Protein AF-M4RQ20-F1 (afdb_monomer_lite)

Structure (mmCIF, N/CA/C/O backbone):
data_AF-M4RQ20-F1
#
_entry.id   AF-M4RQ20-F1
#
loop_
_atom_site.group_PDB
_atom_site.id
_atom_site.type_symbol
_atom_site.label_atom_id
_atom_site.label_alt_id
_atom_site.label_comp_id
_atom_site.label_asym_id
_atom_site.label_entity_id
_atom_site.label_seq_id
_atom_site.pdbx_PDB_ins_code
_atom_site.Cartn_x
_atom_site.Cartn_y
_atom_site.Cartn_z
_atom_site.occupancy
_atom_site.B_iso_or_equiv
_atom_site.auth_seq_id
_atom_site.auth_comp_id
_atom_site.auth_asym_id
_atom_site.auth_atom_id
_atom_site.pdbx_PDB_model_num
ATOM 1 N N . MET A 1 1 ? -17.631 13.935 -8.677 1.00 50.69 1 MET A N 1
ATOM 2 C CA . MET A 1 1 ? -17.277 13.080 -7.525 1.00 50.69 1 MET A CA 1
ATOM 3 C C . MET A 1 1 ? -15.860 13.457 -7.108 1.00 50.69 1 MET A C 1
ATOM 5 O O . MET A 1 1 ? -15.065 13.763 -7.989 1.00 50.69 1 MET A O 1
ATOM 9 N N . SER A 1 2 ? -15.537 13.584 -5.818 1.00 75.19 2 SER A N 1
ATOM 10 C CA . SER A 1 2 ? -14.148 13.878 -5.432 1.00 75.19 2 SER A CA 1
ATOM 11 C C . SER A 1 2 ? -13.287 12.637 -5.705 1.00 75.19 2 SER A C 1
ATOM 13 O O . SER A 1 2 ? -13.708 11.527 -5.392 1.00 75.19 2 SER A O 1
ATOM 15 N N . LYS A 1 3 ? -12.080 12.808 -6.266 1.00 83.06 3 LYS A N 1
ATOM 16 C CA . LYS A 1 3 ? -11.143 11.700 -6.582 1.00 83.06 3 LYS A CA 1
ATOM 17 C C . LYS A 1 3 ? -10.901 10.745 -5.402 1.00 83.06 3 LYS A C 1
ATOM 19 O O . LYS A 1 3 ? -10.583 9.579 -5.590 1.00 83.06 3 LYS A O 1
ATOM 24 N N . LEU A 1 4 ? -11.050 11.256 -4.181 1.00 85.38 4 LEU A N 1
ATOM 25 C CA . LEU A 1 4 ? -10.933 10.498 -2.941 1.00 85.38 4 LEU A CA 1
ATOM 26 C C . LEU A 1 4 ? -12.053 9.466 -2.764 1.00 85.38 4 LEU A C 1
ATOM 28 O O . LEU A 1 4 ? -11.787 8.354 -2.328 1.00 85.38 4 LEU A O 1
ATOM 32 N N . VAL A 1 5 ? -13.291 9.836 -3.101 1.00 88.56 5 VAL A N 1
ATOM 33 C CA . VAL A 1 5 ? -14.459 8.952 -2.984 1.00 88.56 5 VAL A CA 1
ATOM 34 C C . VAL A 1 5 ? -14.380 7.839 -4.022 1.00 88.56 5 VAL A C 1
ATOM 36 O O . VAL A 1 5 ? -14.637 6.691 -3.691 1.00 88.56 5 VAL A O 1
ATOM 39 N N . GLU A 1 6 ? -13.958 8.155 -5.248 1.00 91.44 6 GLU A N 1
ATOM 40 C CA . GLU A 1 6 ? -13.728 7.142 -6.288 1.00 91.44 6 GLU A CA 1
ATOM 41 C C . GLU A 1 6 ? -12.666 6.127 -5.847 1.00 91.44 6 GLU A C 1
ATOM 43 O O . GLU A 1 6 ? -12.913 4.926 -5.896 1.00 91.44 6 GLU A O 1
ATOM 48 N N . LEU A 1 7 ? -11.527 6.606 -5.331 1.00 92.00 7 LEU A N 1
ATOM 49 C CA . LEU A 1 7 ? -10.482 5.739 -4.785 1.00 92.00 7 LEU A CA 1
ATOM 50 C C . LEU A 1 7 ? -10.994 4.889 -3.616 1.00 92.00 7 LEU A C 1
ATOM 52 O O . LEU A 1 7 ? -10.646 3.718 -3.506 1.00 92.00 7 LEU A O 1
ATOM 56 N N . PHE A 1 8 ? -11.786 5.476 -2.721 1.00 91.62 8 PHE A N 1
ATOM 57 C CA . PHE A 1 8 ? -12.343 4.762 -1.579 1.00 91.62 8 PHE A CA 1
ATOM 58 C C . PHE A 1 8 ? -13.253 3.614 -2.023 1.00 91.62 8 PHE A C 1
ATOM 60 O O . PHE A 1 8 ? -13.077 2.495 -1.551 1.00 91.62 8 PHE A O 1
ATOM 67 N N . CYS A 1 9 ? -14.174 3.872 -2.956 1.00 93.38 9 CYS A N 1
ATOM 68 C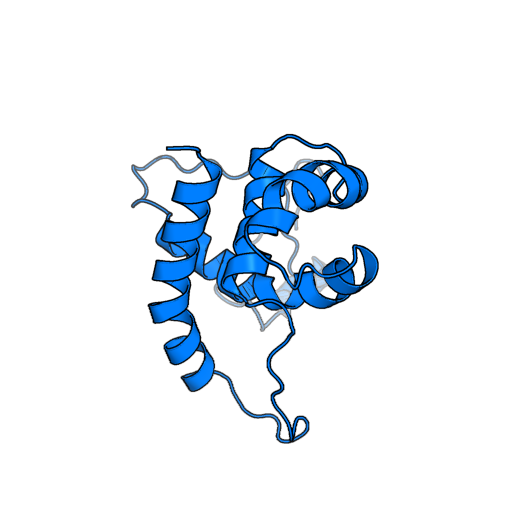 CA . CYS A 1 9 ? -15.065 2.849 -3.500 1.00 93.38 9 CYS A CA 1
ATOM 69 C C . CYS A 1 9 ? -14.289 1.733 -4.214 1.00 93.38 9 CYS A C 1
ATOM 71 O O . CYS A 1 9 ? -14.547 0.562 -3.957 1.00 93.38 9 CYS A O 1
ATOM 73 N N . ASP A 1 10 ? -13.309 2.085 -5.051 1.00 95.00 10 ASP A N 1
ATOM 74 C CA . ASP A 1 10 ? -12.514 1.108 -5.811 1.00 95.00 10 ASP A CA 1
ATOM 75 C C . ASP A 1 10 ? -11.700 0.186 -4.882 1.00 95.00 10 ASP A C 1
ATOM 77 O O . ASP A 1 10 ? -11.688 -1.039 -5.025 1.00 95.00 10 ASP A O 1
ATOM 81 N N . VAL A 1 11 ? -11.072 0.763 -3.850 1.00 94.88 11 VAL A N 1
ATOM 82 C CA . VAL A 1 11 ? -10.312 -0.001 -2.850 1.00 94.88 11 VAL A CA 1
ATOM 83 C C . VAL A 1 11 ? -11.230 -0.869 -1.981 1.00 94.88 11 VAL A C 1
ATOM 85 O O . VAL A 1 11 ? -10.873 -2.011 -1.683 1.00 94.88 11 VAL A O 1
ATOM 88 N N . ASP A 1 12 ? -12.400 -0.368 -1.578 1.00 95.19 12 ASP A N 1
ATOM 89 C CA . ASP A 1 12 ? -13.386 -1.138 -0.808 1.00 95.19 12 ASP A CA 1
ATOM 90 C C . ASP A 1 12 ? -13.890 -2.355 -1.601 1.00 95.19 12 ASP A C 1
ATOM 92 O O . ASP A 1 12 ? -13.836 -3.489 -1.112 1.00 95.19 12 ASP A O 1
ATOM 96 N N . ASP A 1 13 ? -14.284 -2.156 -2.859 1.00 96.25 13 ASP A N 1
ATOM 97 C CA . ASP A 1 13 ? -14.755 -3.236 -3.730 1.00 96.25 13 ASP A CA 1
ATOM 98 C C . ASP A 1 13 ? -13.665 -4.281 -3.998 1.00 96.25 13 ASP A C 1
ATOM 100 O O . ASP A 1 13 ? -13.929 -5.488 -3.934 1.00 96.25 13 ASP A O 1
ATOM 104 N N . PHE A 1 14 ? -12.414 -3.849 -4.180 1.00 95.94 14 PHE A N 1
ATOM 105 C CA . PHE A 1 14 ? -11.276 -4.764 -4.234 1.00 95.94 14 PHE A CA 1
ATOM 106 C C . PHE A 1 14 ? -11.125 -5.570 -2.934 1.00 95.94 14 PHE A C 1
ATOM 108 O O . PHE A 1 14 ? -10.988 -6.798 -2.966 1.00 95.94 14 PHE A O 1
ATOM 115 N N . CYS A 1 15 ? -11.156 -4.909 -1.774 1.00 94.94 15 CYS A N 1
ATOM 116 C CA . CYS A 1 15 ? -10.952 -5.558 -0.481 1.00 94.94 15 CYS A CA 1
ATOM 117 C C . CYS A 1 15 ? -12.046 -6.578 -0.144 1.00 94.94 15 CYS A C 1
ATOM 119 O O . CYS A 1 15 ? -11.716 -7.628 0.422 1.00 94.94 15 CYS A O 1
ATOM 121 N N . LYS A 1 16 ? -13.306 -6.324 -0.527 1.00 95.38 16 LYS A N 1
ATOM 122 C CA . LYS A 1 16 ? -14.424 -7.275 -0.370 1.00 95.38 16 LYS A CA 1
ATOM 123 C C . LYS A 1 16 ? -14.140 -8.622 -1.034 1.00 95.38 16 LYS A C 1
ATOM 125 O O . LYS A 1 16 ? -14.512 -9.659 -0.489 1.00 95.38 16 LYS A O 1
ATOM 130 N N . VAL A 1 17 ? -13.459 -8.621 -2.180 1.00 95.31 17 VAL A N 1
ATOM 131 C CA . VAL A 1 17 ? -13.110 -9.846 -2.917 1.00 95.31 17 VAL A CA 1
ATOM 132 C C . VAL A 1 17 ? -11.781 -10.428 -2.434 1.00 95.31 17 VAL A C 1
ATOM 134 O O . VAL A 1 17 ? -11.682 -11.627 -2.163 1.00 95.31 17 VAL A O 1
ATOM 137 N N . PHE A 1 18 ? -10.758 -9.585 -2.298 1.00 94.88 18 PHE A N 1
ATOM 138 C CA . PHE A 1 18 ? -9.388 -10.021 -2.042 1.00 94.88 18 PHE A CA 1
ATOM 139 C C . PHE A 1 18 ? -9.177 -10.541 -0.616 1.00 94.88 18 PHE A C 1
ATOM 141 O O . PHE A 1 18 ? -8.590 -11.608 -0.433 1.00 94.88 18 PHE A O 1
ATOM 148 N N . ILE A 1 19 ? -9.650 -9.825 0.413 1.00 93.44 19 ILE A N 1
ATOM 149 C CA . ILE A 1 19 ? -9.337 -10.157 1.815 1.00 93.44 19 ILE A CA 1
ATOM 150 C C . ILE A 1 19 ? -9.841 -11.554 2.212 1.00 93.44 19 ILE A C 1
ATOM 152 O O . ILE A 1 19 ? -9.063 -12.296 2.821 1.00 93.44 19 ILE A O 1
ATOM 156 N N . PRO A 1 20 ? -11.082 -11.968 1.881 1.00 93.56 20 PRO A N 1
ATOM 157 C CA . PRO A 1 20 ? -11.555 -13.310 2.213 1.00 93.56 20 PRO A CA 1
ATOM 158 C C . PRO A 1 20 ? -10.737 -14.417 1.544 1.00 93.56 20 PRO A C 1
ATOM 160 O O . PRO A 1 20 ? -10.469 -15.442 2.169 1.00 93.56 20 PRO A O 1
ATOM 163 N N . GLN A 1 21 ? -10.327 -14.224 0.287 1.00 94.00 21 GLN A N 1
ATOM 164 C CA . GLN A 1 21 ? -9.505 -15.193 -0.442 1.00 94.00 21 GLN A CA 1
ATOM 165 C C . GLN A 1 21 ? -8.088 -15.255 0.126 1.00 94.00 21 GLN A C 1
ATOM 167 O O . GLN A 1 21 ? -7.570 -16.341 0.379 1.00 94.00 21 GLN A O 1
ATOM 172 N N . TRP A 1 22 ? -7.495 -14.094 0.398 1.00 92.06 22 TRP A N 1
ATOM 173 C CA . TRP A 1 22 ? -6.161 -13.993 0.968 1.00 92.06 22 TRP A CA 1
ATOM 174 C C . TRP A 1 22 ? -6.084 -14.670 2.337 1.00 92.06 22 TRP A C 1
ATOM 176 O O . TRP A 1 22 ? -5.197 -15.489 2.561 1.00 92.06 22 TRP A O 1
ATOM 186 N N . ARG A 1 23 ? -7.062 -14.430 3.222 1.00 89.31 23 ARG A N 1
ATOM 187 C CA . ARG A 1 23 ? -7.124 -15.078 4.544 1.00 89.31 23 ARG A CA 1
ATOM 188 C C . ARG A 1 23 ? -7.160 -16.607 4.463 1.00 89.31 23 ARG A C 1
ATOM 190 O O . ARG A 1 23 ? -6.568 -17.247 5.320 1.00 89.31 23 ARG A O 1
ATOM 197 N N . LYS A 1 24 ? -7.796 -17.188 3.438 1.00 91.06 24 LY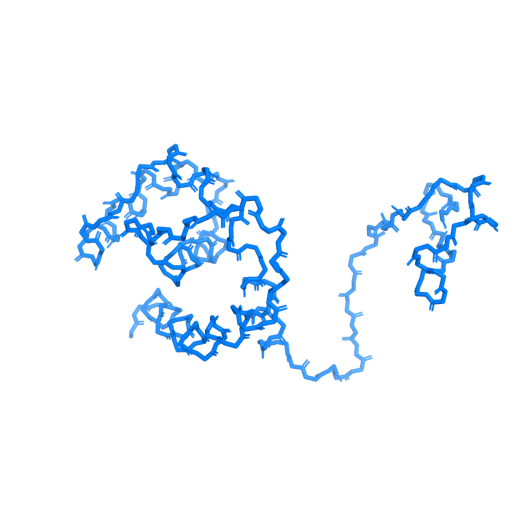S A N 1
ATOM 198 C CA . LYS A 1 24 ? -7.832 -18.649 3.221 1.00 91.06 24 LYS A CA 1
ATOM 199 C C . LYS A 1 24 ? -6.491 -19.232 2.766 1.00 91.06 24 LYS A C 1
ATOM 201 O O . LYS A 1 24 ? -6.267 -20.421 2.944 1.00 91.06 24 LYS A O 1
ATOM 206 N N . GLN A 1 25 ? -5.635 -18.423 2.145 1.00 89.75 25 GLN A N 1
ATOM 207 C CA . GLN A 1 25 ? -4.324 -18.844 1.638 1.00 89.75 25 GLN A CA 1
ATOM 208 C C . GLN A 1 25 ? -3.194 -18.633 2.652 1.00 89.75 25 GLN A C 1
ATOM 210 O O . GLN A 1 25 ? -2.083 -19.116 2.439 1.00 89.75 25 GLN A O 1
ATOM 215 N N . LEU A 1 26 ? -3.445 -17.885 3.731 1.00 87.44 26 LEU A N 1
ATOM 216 C CA . LEU A 1 26 ? -2.450 -17.646 4.769 1.00 87.44 26 LEU A CA 1
ATOM 217 C C . LEU A 1 26 ? -2.152 -18.941 5.528 1.00 87.44 26 LEU A C 1
ATOM 219 O O . LEU A 1 26 ? -3.057 -19.632 5.985 1.00 87.44 26 LEU A O 1
ATOM 223 N N . LEU A 1 27 ? -0.863 -19.232 5.690 1.00 85.75 27 LEU A N 1
ATOM 224 C CA . LEU A 1 27 ? -0.399 -20.330 6.526 1.00 85.75 27 LEU A CA 1
ATOM 225 C C . LEU A 1 27 ? -0.504 -19.939 8.002 1.00 85.75 27 LEU A C 1
ATOM 227 O O . LEU A 1 27 ? -0.163 -18.817 8.389 1.00 85.75 27 LEU A O 1
ATOM 231 N N . GLU A 1 28 ? -0.951 -20.879 8.828 1.00 81.81 28 GLU A N 1
ATOM 232 C CA . GLU A 1 28 ? -1.020 -20.702 10.273 1.00 81.81 28 GLU A CA 1
ATOM 233 C C . GLU A 1 28 ? 0.260 -21.224 10.931 1.00 81.81 28 GLU A C 1
ATOM 235 O O . GLU A 1 28 ? 0.601 -22.396 10.825 1.00 81.81 28 GLU A O 1
ATOM 240 N N . ASP A 1 29 ? 0.958 -20.343 11.645 1.00 80.12 29 ASP A N 1
ATOM 241 C CA . ASP A 1 29 ? 2.155 -20.677 12.432 1.00 80.12 29 ASP A CA 1
ATOM 242 C C . ASP A 1 29 ? 1.802 -21.125 13.872 1.00 80.12 29 ASP A C 1
ATOM 244 O O . ASP A 1 29 ? 2.663 -21.424 14.691 1.00 80.12 29 ASP A O 1
ATOM 248 N N . GLY A 1 30 ? 0.514 -21.124 14.244 1.00 77.69 30 GLY A N 1
ATOM 249 C CA . GLY A 1 30 ? 0.024 -21.524 15.577 1.00 77.69 30 GLY A CA 1
ATOM 250 C C . GLY A 1 30 ? 0.396 -20.581 16.737 1.00 77.69 30 GLY A C 1
ATOM 251 O O . GLY A 1 30 ? -0.232 -20.613 17.799 1.00 77.69 30 GLY A O 1
ATOM 252 N N . THR A 1 31 ? 1.361 -19.682 16.537 1.00 82.75 31 THR A N 1
ATOM 253 C CA . THR A 1 31 ? 1.798 -18.659 17.500 1.00 82.75 31 THR A CA 1
ATOM 254 C C . THR A 1 31 ? 0.707 -17.624 17.783 1.00 82.75 31 THR A C 1
ATOM 256 O O . THR A 1 31 ? 0.510 -17.189 18.923 1.00 82.75 31 THR A O 1
ATOM 259 N N . ARG A 1 32 ? -0.061 -17.244 16.758 1.00 75.38 32 ARG A N 1
ATOM 260 C CA . ARG A 1 32 ? -1.090 -16.205 16.851 1.00 75.38 32 ARG A CA 1
ATOM 261 C C . ARG A 1 32 ? -2.479 -16.804 17.062 1.00 75.38 32 ARG A C 1
ATOM 263 O O . ARG A 1 32 ? -3.191 -17.110 16.117 1.00 75.38 32 ARG A O 1
ATOM 270 N N . LYS A 1 33 ? -2.896 -16.882 18.326 1.00 72.94 33 LYS A N 1
ATOM 271 C CA . LYS A 1 33 ? -4.182 -17.484 18.736 1.00 72.94 33 LYS A CA 1
ATOM 272 C C . LYS A 1 33 ? -5.409 -16.581 18.570 1.00 72.94 33 LYS A C 1
ATOM 274 O O . LYS A 1 33 ? -6.535 -17.052 18.672 1.00 72.94 33 LYS A O 1
ATOM 279 N N . ARG A 1 34 ? -5.215 -15.273 18.364 1.00 76.25 34 ARG A N 1
ATOM 280 C CA . ARG A 1 34 ? -6.310 -14.296 18.258 1.00 76.25 34 ARG A CA 1
ATOM 281 C C . ARG A 1 34 ? -6.118 -13.368 17.068 1.00 76.25 34 ARG A C 1
ATOM 283 O O . ARG A 1 34 ? -5.115 -12.658 16.983 1.00 76.25 34 ARG A O 1
ATOM 290 N N . GLN A 1 35 ? -7.136 -13.303 16.215 1.00 73.44 35 GLN A N 1
ATOM 291 C CA . GLN A 1 35 ? -7.290 -12.249 15.219 1.00 73.44 35 GLN A CA 1
ATOM 292 C C . GLN A 1 35 ? -8.320 -11.242 15.739 1.00 73.44 35 GLN A C 1
ATOM 294 O O . GLN A 1 35 ? -9.498 -11.555 15.865 1.00 73.44 35 GLN A O 1
ATOM 299 N N . LYS A 1 36 ? -7.854 -10.049 16.127 1.00 75.62 36 LYS A N 1
ATOM 300 C CA . LYS A 1 36 ? -8.728 -8.912 16.437 1.00 75.62 36 LYS A CA 1
ATOM 301 C C . LYS A 1 36 ? -8.786 -7.999 15.229 1.00 75.62 36 LYS A C 1
ATOM 303 O O . LYS A 1 36 ? -7.738 -7.638 14.688 1.00 75.62 36 LYS A O 1
ATOM 308 N N . GLU A 1 37 ? -9.993 -7.585 14.883 1.00 79.06 37 GLU A N 1
ATOM 309 C CA . GLU A 1 37 ? -10.186 -6.478 13.962 1.00 79.06 37 GLU A CA 1
ATOM 310 C C . GLU A 1 37 ? -9.691 -5.184 14.619 1.00 79.06 37 GLU A C 1
ATOM 312 O O . GLU A 1 37 ? -9.828 -4.982 15.832 1.00 79.06 37 GLU A O 1
ATOM 317 N N . GLY A 1 38 ? -8.995 -4.367 13.828 1.00 81.69 38 GLY A N 1
ATOM 318 C CA . GLY A 1 38 ? -8.571 -3.038 14.252 1.00 81.69 38 GLY A CA 1
ATOM 319 C C . GLY A 1 38 ? -9.761 -2.082 14.291 1.00 81.69 38 GLY A C 1
ATOM 320 O O . GLY A 1 38 ? -10.823 -2.390 13.765 1.00 81.69 38 GLY A O 1
ATOM 321 N N . GLN A 1 39 ? -9.571 -0.906 14.891 1.00 85.62 39 GLN A N 1
ATOM 322 C CA . GLN A 1 39 ? -10.594 0.149 14.855 1.00 85.62 39 GLN A CA 1
ATOM 323 C C . GLN A 1 39 ? -10.867 0.652 13.433 1.00 85.62 39 GLN A C 1
ATOM 325 O O . GLN A 1 39 ? -11.988 1.042 13.130 1.00 85.62 39 GLN A O 1
ATOM 330 N N . MET A 1 40 ? -9.835 0.627 12.587 1.00 89.81 40 MET A N 1
ATOM 331 C CA . MET A 1 40 ? -9.899 1.006 11.185 1.00 89.81 40 MET A CA 1
ATOM 332 C C . MET A 1 40 ? -9.752 -0.234 10.308 1.00 89.81 40 MET A C 1
ATOM 334 O O . MET A 1 40 ? -8.921 -1.115 10.575 1.00 89.81 40 MET A O 1
ATOM 338 N N . THR A 1 41 ? -10.569 -0.294 9.268 1.00 90.75 41 THR A N 1
ATOM 339 C CA . THR A 1 41 ? -10.603 -1.397 8.312 1.00 90.75 41 THR A CA 1
ATOM 340 C C . THR A 1 41 ? -9.404 -1.356 7.364 1.00 90.75 41 THR A C 1
ATOM 342 O O . THR A 1 41 ? -8.741 -0.335 7.179 1.00 90.75 41 THR A O 1
ATOM 345 N N . THR A 1 42 ? -9.101 -2.497 6.742 1.00 91.50 42 THR A N 1
ATOM 346 C CA . THR A 1 42 ? -7.976 -2.611 5.804 1.00 91.50 42 THR A CA 1
ATOM 347 C C . THR A 1 42 ? -8.123 -1.670 4.609 1.00 91.50 42 THR A C 1
ATOM 349 O O . THR A 1 42 ? -7.135 -1.043 4.237 1.00 91.50 42 THR A O 1
ATOM 352 N N . TYR A 1 43 ? -9.329 -1.534 4.046 1.00 92.88 43 TYR A N 1
ATOM 353 C CA . TYR A 1 43 ? -9.558 -0.667 2.891 1.00 92.88 43 TYR A CA 1
ATOM 354 C C . TYR A 1 43 ? -9.394 0.814 3.260 1.00 92.88 43 TYR A C 1
ATOM 356 O O . TYR A 1 43 ? -8.709 1.520 2.535 1.00 92.88 43 TYR A O 1
ATOM 364 N N . GLU A 1 44 ? -9.882 1.272 4.422 1.00 92.12 44 GLU A N 1
ATOM 365 C CA . GLU A 1 44 ? -9.682 2.658 4.888 1.00 92.12 44 GLU A CA 1
ATOM 366 C C . GLU A 1 44 ? -8.195 3.012 5.005 1.00 92.12 44 GLU A C 1
ATOM 368 O O . GLU A 1 44 ? -7.746 4.051 4.513 1.00 92.12 44 GLU A O 1
ATOM 373 N N . ILE A 1 45 ? -7.407 2.120 5.616 1.00 92.81 45 ILE A N 1
ATOM 374 C CA . ILE A 1 45 ? -5.957 2.302 5.750 1.00 92.81 45 ILE A CA 1
ATOM 375 C C . ILE A 1 45 ? -5.316 2.359 4.359 1.00 92.81 45 ILE A C 1
ATOM 377 O O . ILE A 1 45 ? -4.503 3.245 4.095 1.00 92.81 45 ILE A O 1
ATOM 381 N N . MET A 1 46 ? -5.693 1.450 3.455 1.00 94.69 46 MET A N 1
ATOM 382 C CA . MET A 1 46 ? -5.203 1.445 2.075 1.00 94.69 46 MET A CA 1
ATOM 383 C C . MET A 1 46 ? -5.537 2.747 1.346 1.00 94.69 46 MET A C 1
ATOM 385 O O . MET A 1 46 ? -4.646 3.329 0.729 1.00 94.69 46 MET A O 1
ATOM 389 N N . THR A 1 47 ? -6.770 3.247 1.448 1.00 93.50 47 THR A N 1
ATOM 390 C CA . THR A 1 47 ? -7.187 4.501 0.811 1.00 93.50 47 THR A CA 1
ATOM 391 C C . THR A 1 47 ? -6.356 5.676 1.322 1.00 93.50 47 THR A C 1
ATOM 393 O O . THR A 1 47 ? -5.888 6.478 0.514 1.00 93.50 47 THR A O 1
ATOM 396 N N . ILE A 1 48 ? -6.093 5.769 2.630 1.00 92.50 48 ILE A N 1
ATOM 397 C CA . ILE A 1 48 ? -5.239 6.822 3.210 1.00 92.50 48 ILE A CA 1
ATOM 398 C C . ILE A 1 48 ? -3.806 6.732 2.661 1.00 92.50 48 ILE A C 1
ATOM 400 O O . ILE A 1 48 ? -3.236 7.744 2.254 1.00 92.50 48 ILE A O 1
ATOM 404 N N . VAL A 1 49 ? -3.223 5.531 2.589 1.00 94.00 49 VAL A N 1
ATOM 405 C CA . VAL A 1 49 ? -1.860 5.343 2.058 1.00 94.00 49 VAL A CA 1
ATOM 406 C C . VAL A 1 49 ? -1.782 5.691 0.571 1.00 94.00 49 VAL A C 1
ATOM 408 O O . VAL A 1 49 ? -0.885 6.419 0.151 1.00 94.00 49 VAL A O 1
ATOM 411 N N . VAL A 1 50 ? -2.719 5.209 -0.244 1.00 93.50 50 VAL A N 1
ATOM 412 C CA . VAL A 1 50 ? -2.721 5.491 -1.687 1.00 93.50 50 VAL A CA 1
ATOM 413 C C . VAL A 1 50 ? -2.982 6.976 -1.945 1.00 93.50 50 VAL A C 1
ATOM 415 O O . VAL A 1 50 ? -2.275 7.600 -2.738 1.00 93.50 50 VAL A O 1
ATOM 418 N N . SER A 1 51 ? -3.935 7.579 -1.233 1.00 92.44 51 SER A N 1
ATOM 419 C CA . SER A 1 51 ? -4.228 9.005 -1.394 1.00 92.44 51 SER A CA 1
ATOM 420 C C . SER A 1 51 ? -3.099 9.907 -0.900 1.00 92.44 51 SER A C 1
ATOM 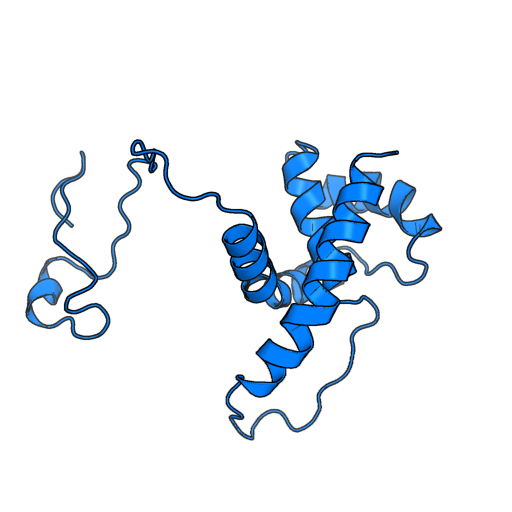422 O O . SER A 1 51 ? -2.903 10.961 -1.501 1.00 92.44 51 SER A O 1
ATOM 424 N N . PHE A 1 52 ? -2.288 9.494 0.082 1.00 93.06 52 PHE A N 1
ATOM 425 C CA . PHE A 1 52 ? -1.043 10.195 0.419 1.00 93.06 52 PHE A CA 1
ATOM 426 C C . PHE A 1 52 ? -0.144 10.341 -0.814 1.00 93.06 52 PHE A C 1
ATOM 428 O O . PHE A 1 52 ? 0.229 11.458 -1.176 1.00 93.06 52 PHE A O 1
ATOM 435 N N . HIS A 1 53 ? 0.121 9.244 -1.525 1.00 90.69 53 HIS A N 1
ATOM 436 C CA . HIS A 1 53 ? 0.966 9.274 -2.721 1.00 90.69 53 HIS A CA 1
ATOM 437 C C . HIS A 1 53 ? 0.349 10.071 -3.881 1.00 90.69 53 HIS A C 1
ATOM 439 O O . HIS A 1 53 ? 1.080 10.700 -4.642 1.00 90.69 53 HIS A O 1
ATOM 445 N N . MET A 1 54 ? -0.983 10.106 -3.995 1.00 90.00 54 MET A N 1
ATOM 446 C CA . MET A 1 54 ? -1.682 10.928 -4.997 1.00 90.00 54 MET A CA 1
ATOM 447 C C . MET A 1 54 ? -1.749 12.418 -4.633 1.00 90.00 54 MET A C 1
ATOM 449 O O . MET A 1 54 ? -1.951 13.257 -5.505 1.00 90.00 54 MET A O 1
ATOM 453 N N . SER A 1 55 ? -1.624 12.757 -3.350 1.00 88.69 55 SER A N 1
ATOM 454 C CA . SER A 1 55 ? -1.820 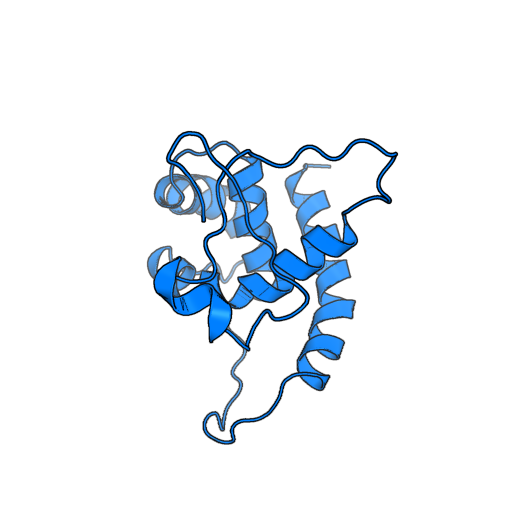14.119 -2.836 1.00 88.69 55 SER A CA 1
ATOM 455 C C . SER A 1 55 ? -0.590 15.026 -2.953 1.00 88.69 55 SER A C 1
ATOM 457 O O . SER A 1 55 ? -0.691 16.217 -2.674 1.00 88.69 55 SER A O 1
ATOM 459 N N . HIS A 1 56 ? 0.564 14.480 -3.355 1.00 88.25 56 HIS A N 1
ATOM 460 C CA . HIS A 1 56 ? 1.846 15.191 -3.476 1.00 88.25 56 HIS A CA 1
ATOM 461 C C . HIS A 1 56 ? 2.375 15.831 -2.175 1.00 88.25 56 HIS A C 1
ATOM 463 O O . HIS A 1 56 ? 3.274 16.676 -2.220 1.00 88.25 56 HIS A O 1
ATOM 469 N N . TYR A 1 57 ? 1.873 15.421 -1.006 1.00 92.31 57 TYR A N 1
ATOM 470 C CA . TYR A 1 57 ? 2.479 15.800 0.270 1.00 92.31 57 TYR A CA 1
ATOM 471 C C . TYR A 1 57 ? 3.885 15.200 0.392 1.00 92.31 57 TYR A C 1
ATOM 473 O O . TYR A 1 57 ? 4.126 14.054 0.019 1.00 92.31 57 TYR A O 1
ATOM 481 N N . ARG A 1 58 ? 4.824 15.981 0.938 1.00 92.19 58 ARG A N 1
ATOM 482 C CA . ARG A 1 58 ? 6.226 15.556 1.096 1.00 92.19 58 ARG A CA 1
ATOM 483 C C . ARG A 1 58 ? 6.418 14.578 2.248 1.00 92.19 58 ARG A C 1
ATOM 485 O O . ARG A 1 58 ? 7.241 13.675 2.156 1.00 92.19 58 ARG A O 1
ATO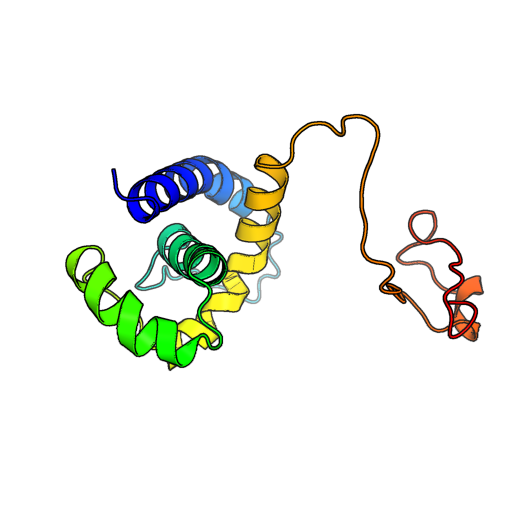M 492 N N . ASP A 1 59 ? 5.674 14.771 3.329 1.00 93.00 59 ASP A N 1
ATOM 493 C CA . ASP A 1 59 ? 5.784 1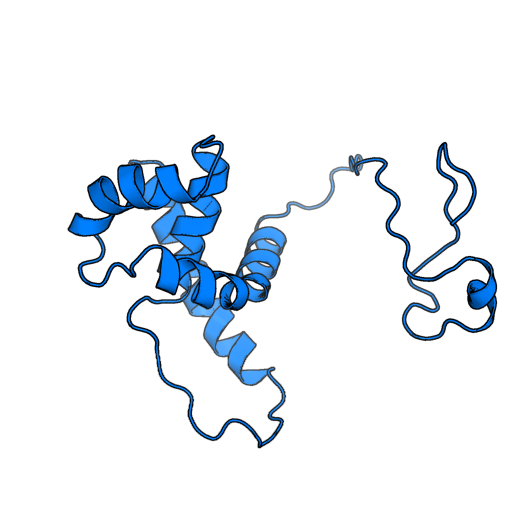3.978 4.541 1.00 93.00 59 ASP A CA 1
ATOM 494 C C . ASP A 1 59 ? 4.412 13.489 5.010 1.00 93.00 59 ASP A C 1
ATOM 496 O O . ASP A 1 59 ? 3.397 14.190 4.946 1.00 93.00 59 ASP A O 1
ATOM 500 N N . PHE A 1 60 ? 4.395 12.246 5.490 1.00 92.00 60 PHE A N 1
ATOM 501 C CA . PHE A 1 60 ? 3.165 11.588 5.911 1.00 92.00 60 PHE A CA 1
ATOM 502 C C . PHE A 1 60 ? 2.566 12.228 7.173 1.00 92.00 60 PHE A C 1
ATOM 504 O O . PHE A 1 60 ? 1.353 12.208 7.376 1.00 92.00 60 PHE A O 1
ATOM 511 N N . LYS A 1 61 ? 3.402 12.836 8.022 1.00 93.19 61 LYS A N 1
ATOM 512 C CA . LYS A 1 61 ? 2.957 13.459 9.270 1.00 93.19 61 LYS A CA 1
ATOM 513 C C . LYS A 1 61 ? 2.030 14.641 8.996 1.00 93.19 61 LYS A C 1
ATOM 515 O O . LYS A 1 61 ? 0.911 14.638 9.507 1.00 93.19 61 LYS A O 1
ATOM 520 N N . ASN A 1 62 ? 2.449 15.587 8.156 1.00 92.81 62 ASN A N 1
ATOM 521 C CA . ASN A 1 62 ? 1.642 16.742 7.759 1.00 92.81 62 ASN A CA 1
ATOM 522 C C . ASN A 1 62 ? 0.381 16.321 7.003 1.00 92.81 62 ASN A C 1
ATOM 524 O O . ASN A 1 62 ? -0.694 16.871 7.240 1.00 92.81 62 ASN A O 1
ATOM 528 N N . TYR A 1 63 ? 0.492 15.303 6.149 1.00 92.75 63 TYR A N 1
ATOM 529 C CA . TYR A 1 63 ? -0.662 14.724 5.471 1.00 92.75 63 TYR A CA 1
ATOM 530 C C . TYR A 1 63 ? -1.696 14.168 6.466 1.00 92.75 63 TYR A C 1
ATOM 532 O O . TYR A 1 63 ? -2.874 14.518 6.393 1.00 92.75 63 TYR A O 1
ATOM 540 N N . SER A 1 64 ? -1.265 13.362 7.442 1.00 90.44 64 SER A N 1
ATOM 541 C CA . SER A 1 64 ? -2.178 12.748 8.414 1.00 90.44 64 SER A CA 1
ATOM 542 C C . SER A 1 64 ? -2.796 13.768 9.382 1.00 90.44 64 SER A C 1
ATOM 544 O O . SER A 1 64 ? -4.006 13.762 9.603 1.00 90.44 64 SER A O 1
ATOM 546 N N . LEU A 1 65 ? -1.981 14.673 9.937 1.00 90.38 65 LEU A N 1
ATOM 547 C CA . LEU A 1 65 ? -2.415 15.627 10.957 1.00 90.38 65 LEU A CA 1
ATOM 548 C C . LEU A 1 65 ? -3.207 16.791 10.368 1.00 90.38 65 LEU A C 1
ATOM 550 O O . LEU A 1 65 ? -4.031 17.358 11.079 1.00 90.38 65 LEU A O 1
ATOM 554 N N . GLY A 1 66 ? -2.967 17.147 9.105 1.00 89.00 66 GLY A N 1
ATOM 555 C CA . GLY A 1 66 ? -3.670 18.225 8.414 1.00 89.00 66 GLY A CA 1
ATOM 556 C C . GLY A 1 66 ? -4.822 17.720 7.550 1.00 89.00 66 GLY A C 1
ATOM 557 O O . GLY A 1 66 ? -5.984 17.965 7.852 1.00 89.00 66 GLY A O 1
ATOM 558 N N . TYR A 1 67 ? -4.504 17.027 6.455 1.00 87.06 67 TYR A N 1
ATOM 559 C CA . TYR A 1 67 ? -5.495 16.658 5.440 1.00 87.06 67 TYR A CA 1
ATOM 560 C C . TYR A 1 67 ? -6.429 15.541 5.916 1.00 87.06 67 TYR A C 1
ATOM 562 O O . TYR A 1 67 ? -7.649 15.685 5.850 1.00 87.06 67 TYR A O 1
ATOM 570 N N . VAL A 1 68 ? -5.878 14.437 6.429 1.00 87.81 68 VAL A N 1
ATOM 571 C CA . VAL A 1 68 ? -6.687 13.277 6.842 1.00 87.81 68 VAL A CA 1
ATOM 572 C C . VAL A 1 68 ? -7.557 13.624 8.049 1.00 87.81 68 VAL A C 1
ATOM 574 O O . VAL A 1 68 ? -8.756 13.357 8.036 1.00 87.81 68 VAL A O 1
ATOM 577 N N . SER A 1 69 ? -6.999 14.285 9.063 1.00 84.12 69 SER A N 1
ATOM 578 C CA . SER A 1 69 ? -7.754 14.693 10.256 1.00 84.12 69 SER A CA 1
ATOM 579 C C . SER A 1 69 ? -8.929 15.637 9.954 1.00 84.12 69 SER A C 1
ATOM 581 O O . SER A 1 69 ? -9.895 15.662 10.715 1.00 84.12 69 SER A O 1
ATOM 583 N N . LEU A 1 70 ? -8.863 16.398 8.857 1.00 83.19 70 LEU A N 1
ATOM 584 C CA . LEU A 1 70 ? -9.885 17.370 8.473 1.00 83.19 70 LEU A CA 1
ATOM 585 C C . LEU A 1 70 ? -10.909 16.777 7.499 1.00 83.19 70 LEU A C 1
ATOM 587 O O . LEU A 1 70 ? -12.108 16.980 7.667 1.00 83.19 70 LEU A O 1
ATOM 591 N N . VAL A 1 71 ? -10.448 16.022 6.501 1.00 79.19 71 VAL A N 1
ATOM 592 C CA . VAL A 1 71 ? -11.299 15.476 5.432 1.00 79.19 71 VAL A CA 1
ATOM 593 C C . VAL A 1 71 ? -11.913 14.134 5.828 1.00 79.19 71 VAL A C 1
ATOM 595 O O . VAL A 1 71 ? -13.105 13.919 5.619 1.00 79.19 71 VAL A O 1
ATOM 598 N N . TYR A 1 72 ? -11.130 13.235 6.430 1.00 76.00 72 TYR A N 1
ATOM 599 C CA . TYR A 1 72 ? -11.586 11.881 6.759 1.00 76.00 72 TYR A CA 1
ATOM 600 C C . TYR A 1 72 ? -12.306 11.781 8.096 1.00 76.00 72 TYR A C 1
ATOM 602 O O . TYR A 1 72 ? -13.054 10.832 8.284 1.00 76.00 72 TYR A O 1
ATOM 610 N N . LYS A 1 73 ? -12.157 12.740 9.016 1.00 74.50 73 LYS A N 1
ATOM 611 C CA . LYS A 1 73 ? -12.848 12.680 10.317 1.00 74.50 73 LYS A CA 1
ATOM 612 C C . LYS A 1 73 ? -14.375 12.676 10.187 1.00 74.50 73 LYS A C 1
ATOM 614 O O . LYS A 1 73 ? -15.053 12.087 11.020 1.00 74.50 73 LYS A O 1
ATOM 619 N N . ASN A 1 74 ? -14.903 13.279 9.121 1.00 75.00 74 ASN A N 1
ATOM 620 C CA . ASN A 1 74 ? -16.334 13.243 8.815 1.00 75.00 74 ASN A CA 1
ATOM 621 C C . ASN A 1 74 ? -16.778 11.908 8.192 1.00 75.00 74 ASN A C 1
ATOM 623 O O . ASN A 1 74 ? -17.939 11.539 8.323 1.00 75.00 74 ASN A O 1
ATOM 627 N N . ALA A 1 75 ? -15.873 11.201 7.509 1.00 74.50 75 ALA A N 1
ATOM 628 C CA . ALA A 1 75 ? -16.167 9.955 6.801 1.00 74.50 75 ALA A CA 1
ATOM 629 C C . ALA A 1 75 ? -15.901 8.701 7.656 1.00 74.50 75 ALA A C 1
ATOM 631 O O . ALA A 1 75 ? -16.649 7.733 7.571 1.00 74.50 75 ALA A O 1
ATOM 632 N N . SER A 1 76 ? -14.876 8.740 8.510 1.00 70.19 76 SER A N 1
ATOM 633 C CA . SER A 1 76 ? -14.470 7.655 9.403 1.00 70.19 76 SER A CA 1
ATOM 634 C C . SER A 1 76 ? -14.390 8.187 10.839 1.00 70.19 76 SER A C 1
ATOM 636 O O . SER A 1 76 ? -13.396 8.821 11.209 1.00 70.19 76 SER A O 1
ATOM 638 N N . PRO A 1 77 ? -15.401 7.918 11.687 1.00 74.19 77 PRO A N 1
ATOM 639 C CA . PRO A 1 77 ? -15.413 8.393 13.072 1.00 74.19 77 PRO A CA 1
ATOM 640 C C . PRO A 1 77 ? -14.298 7.767 13.930 1.00 74.19 77 PRO A C 1
ATOM 642 O O . PRO A 1 77 ? -13.884 8.355 14.925 1.00 74.19 77 PRO A O 1
ATOM 645 N N . ASN A 1 78 ? -13.769 6.609 13.519 1.00 82.12 78 ASN A N 1
ATOM 646 C CA . ASN A 1 78 ? -12.721 5.861 14.221 1.00 82.12 78 ASN A CA 1
ATOM 647 C C . ASN A 1 78 ? -11.327 6.078 13.603 1.00 82.12 78 ASN A C 1
ATOM 649 O O . ASN A 1 78 ? -10.576 5.126 13.376 1.00 82.12 78 ASN A O 1
ATOM 653 N N . LEU A 1 79 ? -10.978 7.328 13.284 1.00 87.50 79 LEU A N 1
ATOM 654 C CA . LEU A 1 79 ? -9.665 7.648 12.727 1.00 87.50 79 LEU A CA 1
ATOM 655 C C . LEU A 1 79 ? -8.550 7.363 13.753 1.00 87.50 79 LEU A C 1
ATOM 657 O O . LEU A 1 79 ? -8.566 7.890 14.864 1.00 87.50 79 LEU A O 1
ATOM 661 N N . LEU A 1 80 ? -7.562 6.551 13.363 1.00 89.25 80 LEU A N 1
ATOM 662 C CA . LEU A 1 80 ? -6.389 6.258 14.190 1.00 89.25 80 LEU A CA 1
ATOM 663 C C . LEU A 1 80 ? -5.519 7.505 14.379 1.00 89.25 80 LEU A C 1
ATOM 665 O O . LEU A 1 80 ? -5.410 8.350 13.486 1.00 89.25 80 LEU A O 1
ATOM 669 N N . SER A 1 81 ? -4.831 7.588 15.519 1.00 89.31 81 SER A N 1
ATOM 670 C CA . SER A 1 81 ? -3.798 8.609 15.702 1.00 89.31 81 SER A CA 1
ATOM 671 C C . SER A 1 81 ? -2.623 8.368 14.746 1.00 89.31 81 SER A C 1
ATOM 673 O O . SER A 1 81 ? -2.388 7.247 14.298 1.00 89.31 81 SER A O 1
ATOM 675 N N . TYR A 1 82 ? -1.837 9.409 14.460 1.00 90.75 82 TYR A N 1
ATOM 676 C CA . TYR A 1 82 ? -0.654 9.301 13.595 1.00 90.75 82 TYR A CA 1
ATOM 677 C C . TYR A 1 82 ? 0.299 8.167 14.014 1.00 90.75 82 TYR A C 1
ATOM 679 O O . TYR A 1 82 ? 0.755 7.395 13.172 1.00 90.75 82 TYR A O 1
ATOM 687 N N . THR A 1 83 ? 0.580 8.039 15.314 1.00 92.88 83 THR A N 1
ATOM 688 C CA . THR A 1 83 ? 1.491 7.009 15.834 1.00 92.88 83 THR A CA 1
ATOM 689 C C . THR A 1 83 ? 0.926 5.607 15.637 1.00 92.88 83 THR A C 1
ATOM 691 O O . THR A 1 83 ? 1.620 4.736 15.120 1.00 92.88 83 THR A O 1
ATOM 694 N N . GLN A 1 84 ? -0.355 5.407 15.948 1.00 91.75 84 GLN A N 1
ATOM 695 C CA . GLN A 1 84 ? -1.041 4.133 15.724 1.00 91.75 84 GLN A CA 1
ATOM 696 C C . GLN A 1 84 ? -1.130 3.788 14.237 1.00 91.75 84 GLN A C 1
ATOM 698 O O . GLN A 1 84 ? -0.997 2.625 13.859 1.00 91.75 84 GLN A O 1
ATOM 703 N N . PHE A 1 85 ? -1.332 4.789 13.379 1.00 92.06 85 PHE A N 1
ATOM 704 C CA . PHE A 1 85 ? -1.381 4.577 11.940 1.00 92.06 85 PHE A CA 1
ATOM 705 C C . PHE A 1 85 ? -0.048 4.037 11.419 1.00 92.06 85 PHE A C 1
ATOM 707 O O . PHE A 1 85 ? -0.049 3.061 10.674 1.00 92.06 85 PHE A O 1
ATOM 714 N N . ILE A 1 86 ? 1.087 4.599 11.850 1.00 92.50 86 ILE A N 1
ATOM 715 C CA . ILE A 1 86 ? 2.420 4.109 11.458 1.00 92.50 86 ILE A CA 1
ATOM 716 C C . ILE A 1 86 ? 2.625 2.650 11.862 1.00 92.50 86 ILE A C 1
ATOM 718 O O . ILE A 1 86 ? 3.162 1.869 11.080 1.00 92.50 86 ILE A O 1
ATOM 722 N N . GLU A 1 87 ? 2.178 2.259 13.053 1.00 92.31 87 GLU A N 1
ATOM 723 C CA . GLU A 1 87 ? 2.299 0.874 13.522 1.00 92.31 87 GLU A CA 1
ATOM 724 C C . GLU A 1 87 ? 1.441 -0.107 12.707 1.00 92.31 87 GLU A C 1
ATOM 726 O O . GLU A 1 87 ? 1.779 -1.285 12.564 1.00 92.31 87 GLU A O 1
ATOM 731 N N . VAL A 1 88 ? 0.315 0.362 12.168 1.00 90.88 88 VAL A N 1
ATOM 732 C CA . VAL A 1 88 ? -0.635 -0.461 11.410 1.00 90.88 88 VAL A CA 1
ATOM 733 C C . VAL A 1 88 ? -0.326 -0.474 9.910 1.00 90.88 88 VAL A C 1
ATOM 735 O O . VAL A 1 88 ? -0.569 -1.491 9.258 1.00 90.88 88 VAL A O 1
ATOM 738 N N . MET A 1 89 ? 0.248 0.599 9.364 1.00 90.94 89 MET A N 1
ATOM 739 C CA . MET A 1 89 ? 0.520 0.792 7.935 1.00 90.94 89 MET A CA 1
ATOM 740 C C . MET A 1 89 ? 1.249 -0.393 7.264 1.00 90.94 89 MET A C 1
ATOM 742 O O . MET A 1 89 ? 0.826 -0.799 6.181 1.00 90.94 89 MET A O 1
ATOM 746 N N . PRO A 1 90 ? 2.258 -1.052 7.874 1.00 92.19 90 PRO A N 1
ATOM 747 C CA . PRO A 1 90 ? 2.919 -2.202 7.250 1.00 92.19 90 PRO A CA 1
ATOM 748 C C . PRO A 1 90 ? 1.991 -3.395 6.983 1.00 92.19 90 PRO A C 1
ATOM 750 O O . PRO A 1 90 ? 2.269 -4.207 6.104 1.00 92.19 90 PRO A O 1
ATOM 753 N N . ARG A 1 91 ? 0.868 -3.519 7.704 1.00 89.88 91 ARG A N 1
ATOM 754 C CA . ARG A 1 91 ? -0.066 -4.650 7.552 1.00 89.88 91 ARG A CA 1
ATOM 755 C C . ARG A 1 91 ? -0.773 -4.659 6.202 1.00 89.88 91 ARG A C 1
ATOM 757 O O . ARG A 1 91 ? -1.213 -5.720 5.766 1.00 89.88 91 ARG A O 1
ATOM 764 N N . VAL A 1 92 ? -0.895 -3.500 5.556 1.00 92.88 92 VAL A N 1
ATOM 765 C CA . VAL A 1 92 ? -1.613 -3.369 4.284 1.00 92.88 92 VAL A CA 1
ATOM 766 C C . VAL A 1 92 ? -0.710 -3.508 3.062 1.00 92.88 92 VAL A C 1
ATOM 768 O O . VAL A 1 92 ? -1.207 -3.451 1.944 1.00 92.88 92 VAL A O 1
ATOM 771 N N . ILE A 1 93 ? 0.594 -3.753 3.239 1.00 93.56 93 ILE A N 1
ATOM 772 C CA . ILE A 1 93 ? 1.538 -3.815 2.116 1.00 93.56 93 ILE A CA 1
ATOM 773 C C . ILE A 1 93 ? 1.179 -4.904 1.101 1.00 93.56 93 ILE A C 1
ATOM 775 O O . ILE A 1 93 ? 1.160 -4.643 -0.096 1.00 93.56 93 ILE A O 1
ATOM 779 N N . VAL A 1 94 ? 0.812 -6.101 1.570 1.00 93.06 94 VAL A N 1
ATOM 780 C CA . VAL A 1 94 ? 0.428 -7.219 0.696 1.00 93.06 94 VAL A CA 1
ATOM 781 C C . VAL A 1 94 ? -0.867 -6.903 -0.070 1.00 93.06 94 VAL A C 1
ATOM 783 O O . VAL A 1 94 ? -0.840 -6.982 -1.300 1.00 93.06 94 VAL A O 1
ATOM 786 N N . PRO A 1 95 ? -1.964 -6.471 0.590 1.00 94.19 95 PRO A N 1
ATOM 787 C CA . PRO A 1 95 ? -3.150 -5.969 -0.102 1.00 94.19 95 PRO A CA 1
ATOM 788 C C . PRO A 1 95 ? -2.868 -4.855 -1.116 1.00 94.19 95 PRO A C 1
ATOM 790 O O . PRO A 1 95 ? -3.397 -4.904 -2.221 1.00 94.19 95 PRO A O 1
ATOM 793 N N . ILE A 1 96 ? -2.014 -3.881 -0.785 1.00 94.75 96 ILE A N 1
ATOM 794 C CA . ILE A 1 96 ? -1.653 -2.776 -1.687 1.00 94.75 96 ILE A CA 1
ATOM 795 C C . ILE A 1 96 ? -0.903 -3.288 -2.918 1.00 94.75 96 ILE A C 1
ATOM 797 O O . ILE A 1 96 ? -1.222 -2.897 -4.038 1.00 94.75 96 ILE A O 1
ATOM 801 N N . CYS A 1 97 ? 0.070 -4.184 -2.746 1.00 93.88 97 CYS A N 1
ATOM 802 C CA . CYS A 1 97 ? 0.786 -4.780 -3.871 1.00 93.88 97 CYS A CA 1
ATOM 803 C C . CYS A 1 97 ? -0.156 -5.576 -4.782 1.00 93.88 97 CYS A C 1
ATOM 805 O O . CYS A 1 97 ? -0.044 -5.486 -6.007 1.00 93.88 97 CYS A O 1
ATOM 807 N N . ALA A 1 98 ? -1.094 -6.327 -4.202 1.00 94.44 98 ALA A N 1
ATOM 808 C CA . ALA A 1 98 ? -2.100 -7.063 -4.958 1.00 94.44 98 ALA A CA 1
ATOM 809 C C . ALA A 1 98 ? -3.040 -6.113 -5.718 1.00 94.44 98 ALA A C 1
ATOM 811 O O . ALA A 1 98 ? -3.247 -6.300 -6.915 1.00 94.44 98 ALA A O 1
ATOM 812 N N . TYR A 1 99 ? -3.511 -5.052 -5.062 1.00 95.19 99 TYR A N 1
ATOM 813 C CA . TYR A 1 99 ? -4.342 -4.011 -5.665 1.00 95.19 99 TYR A CA 1
ATOM 814 C C . TYR A 1 99 ? -3.640 -3.312 -6.836 1.00 95.19 99 TYR A C 1
ATOM 816 O O . TYR A 1 99 ? -4.174 -3.209 -7.937 1.00 95.19 99 TYR A O 1
ATOM 824 N N . PHE A 1 100 ? -2.384 -2.896 -6.666 1.00 92.75 100 PHE A N 1
ATOM 825 C CA . PHE A 1 100 ? -1.630 -2.316 -7.778 1.00 92.75 100 PHE A CA 1
ATOM 826 C C . PHE A 1 100 ? -1.387 -3.317 -8.901 1.00 92.75 100 PHE A C 1
ATOM 828 O O . PHE A 1 100 ? -1.332 -2.924 -10.062 1.00 92.75 100 PHE A O 1
ATOM 835 N N . THR A 1 101 ? -1.266 -4.604 -8.583 1.00 91.38 101 THR A N 1
ATOM 836 C CA . THR A 1 101 ? -1.132 -5.646 -9.602 1.00 91.38 101 THR A CA 1
ATOM 837 C C . THR A 1 101 ? -2.430 -5.837 -10.383 1.00 91.38 101 THR A C 1
ATOM 839 O O . THR A 1 101 ? -2.355 -6.001 -11.597 1.00 91.38 101 THR A O 1
ATOM 842 N N . SER A 1 102 ? -3.605 -5.746 -9.750 1.00 91.62 102 SER A N 1
ATOM 843 C CA . SER A 1 102 ? -4.889 -5.808 -10.466 1.00 91.62 102 SER A CA 1
ATOM 844 C C . SER A 1 102 ? -5.138 -4.584 -11.348 1.00 91.62 102 SER A C 1
ATOM 846 O O . SER A 1 102 ? -5.802 -4.700 -12.374 1.00 91.62 102 SER A O 1
ATOM 848 N N . LEU A 1 103 ? -4.569 -3.429 -10.995 1.00 90.06 103 LEU A N 1
ATOM 849 C CA . LEU A 1 103 ? -4.636 -2.213 -11.811 1.00 90.06 103 LEU A CA 1
ATOM 850 C C . LEU A 1 103 ? -3.678 -2.219 -13.015 1.00 90.06 103 LEU A C 1
ATOM 852 O O . LEU A 1 103 ? -3.858 -1.429 -13.948 1.00 90.06 103 LEU A O 1
ATOM 856 N N . LYS A 1 104 ? -2.650 -3.082 -13.025 1.00 86.31 104 LYS A N 1
ATOM 857 C CA . LYS A 1 104 ? -1.708 -3.165 -14.150 1.00 86.31 104 LYS A CA 1
ATOM 858 C C . LYS A 1 104 ? -2.430 -3.645 -15.407 1.00 86.31 104 LYS A C 1
ATOM 860 O O . LYS A 1 104 ? -3.041 -4.709 -15.436 1.00 86.31 104 LYS A O 1
ATOM 865 N N . ARG A 1 105 ? -2.305 -2.873 -16.486 1.00 81.12 105 ARG A N 1
ATOM 866 C CA . ARG A 1 105 ? -2.748 -3.299 -17.820 1.00 81.12 105 ARG A CA 1
ATOM 867 C C . ARG A 1 105 ? -1.756 -4.289 -18.422 1.00 81.12 105 ARG A C 1
ATOM 869 O O . ARG A 1 105 ? -0.597 -4.347 -18.015 1.00 81.12 105 ARG A O 1
ATOM 876 N N . LYS A 1 106 ? -2.215 -5.041 -19.429 1.00 83.06 106 LYS A N 1
ATOM 877 C CA . LYS A 1 106 ? -1.324 -5.874 -20.244 1.00 83.06 106 LYS A CA 1
ATOM 878 C C . LYS A 1 106 ? -0.225 -4.995 -20.851 1.00 83.06 106 LYS A C 1
ATOM 880 O O . LYS A 1 106 ? -0.546 -3.910 -21.341 1.00 83.06 106 LYS A O 1
ATOM 885 N N . PRO A 1 107 ? 1.034 -5.447 -20.831 1.00 80.56 107 PRO A N 1
ATOM 886 C CA . PRO A 1 107 ? 2.122 -4.661 -21.375 1.00 80.56 107 PRO A CA 1
ATOM 887 C C . PRO A 1 107 ? 1.959 -4.503 -22.885 1.00 80.56 107 PRO A C 1
ATOM 889 O O . PRO A 1 107 ? 1.785 -5.476 -23.616 1.00 80.56 107 PRO A O 1
ATOM 892 N N . THR A 1 108 ? 2.018 -3.260 -23.356 1.00 79.69 108 THR A N 1
ATOM 893 C CA . THR A 1 108 ? 1.861 -2.889 -24.774 1.00 79.69 108 THR A CA 1
ATOM 894 C C . THR A 1 108 ? 3.177 -3.003 -25.564 1.00 79.69 108 THR A C 1
ATOM 896 O O . THR A 1 108 ? 3.298 -2.452 -26.653 1.00 79.69 108 THR A O 1
ATOM 899 N N . GLY A 1 109 ? 4.186 -3.682 -25.003 1.00 79.00 109 GLY A N 1
ATOM 900 C CA . GLY A 1 109 ? 5.498 -3.939 -25.616 1.00 79.00 109 GLY A CA 1
ATOM 901 C C . GLY A 1 109 ? 6.654 -3.065 -25.113 1.00 79.00 109 GLY A C 1
ATOM 902 O O . GLY A 1 109 ? 7.804 -3.435 -25.310 1.00 79.00 109 GLY A O 1
ATOM 903 N N . HIS A 1 110 ? 6.377 -1.950 -24.428 1.00 79.88 110 HIS A N 1
ATOM 904 C CA . HIS A 1 110 ? 7.405 -1.061 -23.874 1.00 79.88 110 HIS A CA 1
ATOM 905 C C . HIS A 1 110 ? 7.200 -0.927 -22.365 1.00 79.88 110 HIS A C 1
ATOM 907 O O . HIS A 1 110 ? 6.230 -0.313 -21.920 1.00 79.88 110 HIS A O 1
ATOM 913 N N . GLU A 1 111 ? 8.100 -1.517 -21.583 1.00 79.56 111 GLU A N 1
ATOM 914 C CA . GLU A 1 111 ? 8.106 -1.415 -20.125 1.00 79.56 111 GLU A CA 1
ATOM 915 C C . GLU A 1 111 ? 9.296 -0.564 -19.690 1.00 79.56 111 GLU A C 1
ATOM 917 O O . GLU A 1 111 ? 10.445 -0.859 -20.017 1.00 79.56 111 GLU A O 1
ATOM 922 N N . PHE A 1 112 ? 9.016 0.510 -18.956 1.00 76.69 112 PHE A N 1
ATOM 923 C CA . PHE A 1 112 ? 10.049 1.323 -18.331 1.00 76.69 112 PHE A CA 1
ATOM 924 C C . PHE A 1 112 ? 10.261 0.823 -16.908 1.00 76.69 112 PHE A C 1
ATOM 926 O O . PHE A 1 112 ? 9.330 0.790 -16.104 1.00 76.69 112 PHE A O 1
ATOM 933 N N . ILE A 1 113 ? 11.494 0.437 -16.605 1.00 79.56 113 ILE A N 1
ATOM 934 C CA . ILE A 1 113 ? 11.934 0.069 -15.263 1.00 79.56 113 ILE A CA 1
ATOM 935 C C . ILE A 1 113 ? 13.056 1.037 -14.903 1.00 79.56 113 ILE A C 1
ATOM 937 O O . ILE A 1 113 ? 13.908 1.332 -15.743 1.00 79.56 113 ILE A O 1
ATOM 941 N N . ASP A 1 114 ? 13.040 1.559 -13.677 1.00 83.06 114 ASP A N 1
ATOM 942 C CA . ASP A 1 114 ? 14.147 2.387 -13.208 1.00 83.06 114 ASP A CA 1
ATOM 943 C C . ASP A 1 114 ? 15.444 1.562 -13.194 1.00 83.06 114 ASP A C 1
ATOM 945 O O . ASP A 1 114 ? 15.452 0.362 -12.925 1.00 83.06 114 ASP A O 1
ATOM 949 N N . SER A 1 115 ? 16.565 2.212 -13.471 1.00 78.31 115 SER A N 1
ATOM 950 C CA . SER A 1 115 ? 17.886 1.578 -13.555 1.00 78.31 115 SER A CA 1
ATOM 951 C C . SER A 1 115 ? 18.434 1.102 -12.198 1.00 78.31 115 SER A C 1
ATOM 953 O O . SER A 1 115 ? 19.581 0.652 -12.107 1.00 78.31 115 SER A O 1
ATOM 955 N N . THR A 1 116 ? 17.639 1.197 -11.126 1.00 84.19 116 THR A N 1
ATOM 956 C CA . THR A 1 116 ? 18.039 0.817 -9.774 1.00 84.19 116 THR A CA 1
ATOM 957 C C . THR A 1 116 ? 18.370 -0.673 -9.709 1.00 84.19 116 THR A C 1
ATOM 959 O O . THR A 1 116 ? 17.534 -1.541 -9.953 1.00 84.19 116 THR A O 1
ATOM 962 N N . SER A 1 117 ? 19.606 -0.998 -9.328 1.00 83.50 117 SER A N 1
ATOM 963 C CA . SER A 1 117 ? 20.040 -2.389 -9.192 1.00 83.50 117 SER A CA 1
ATOM 964 C C . SER A 1 117 ? 19.342 -3.079 -8.016 1.00 83.50 117 SER A C 1
ATOM 966 O O . SER A 1 117 ? 19.552 -2.683 -6.865 1.00 83.50 117 SER A O 1
ATOM 968 N N . ILE A 1 118 ? 18.600 -4.157 -8.274 1.00 87.56 118 ILE A N 1
ATOM 969 C CA . ILE A 1 118 ? 18.020 -5.009 -7.226 1.00 87.56 118 ILE A CA 1
ATOM 970 C C . ILE A 1 118 ? 19.013 -6.128 -6.907 1.00 87.56 118 ILE A C 1
ATOM 972 O O . ILE A 1 118 ? 19.056 -7.164 -7.569 1.00 87.56 118 ILE A O 1
ATOM 976 N N . LYS A 1 119 ? 19.856 -5.906 -5.897 1.00 88.44 119 LYS A N 1
ATOM 977 C CA . LYS A 1 119 ? 20.873 -6.881 -5.485 1.00 88.44 119 LYS A CA 1
ATOM 978 C C . LYS A 1 119 ? 20.248 -7.942 -4.592 1.00 88.44 119 LYS A C 1
ATOM 980 O O . LYS A 1 119 ? 19.838 -7.651 -3.473 1.00 88.44 119 LYS A O 1
ATOM 985 N N . VAL A 1 120 ? 20.213 -9.177 -5.077 1.00 90.62 120 VAL A N 1
ATOM 986 C CA . VAL A 1 120 ? 19.631 -10.307 -4.337 1.00 90.62 120 VAL A CA 1
ATOM 987 C C . VAL A 1 120 ? 20.667 -10.985 -3.434 1.00 90.62 120 VAL A C 1
ATOM 989 O O . VAL A 1 120 ? 20.349 -11.457 -2.345 1.00 90.62 120 VAL A O 1
ATOM 992 N N . CYS A 1 121 ? 21.934 -11.005 -3.853 1.00 90.25 121 CYS A N 1
ATOM 993 C CA . CYS A 1 121 ? 23.039 -11.539 -3.064 1.00 90.25 121 CYS A CA 1
ATOM 994 C C . CYS A 1 121 ? 24.346 -10.790 -3.352 1.00 90.25 121 CYS A C 1
ATOM 996 O O . CYS A 1 121 ? 24.438 -10.007 -4.290 1.00 90.25 121 CYS A O 1
ATOM 998 N N . HIS A 1 122 ? 25.377 -11.048 -2.549 1.00 88.81 122 HIS A N 1
ATOM 999 C CA . HIS A 1 122 ? 26.724 -10.552 -2.825 1.00 88.81 122 HIS A CA 1
ATOM 1000 C C . HIS A 1 122 ? 27.367 -11.344 -3.976 1.00 88.81 122 HIS A C 1
ATOM 1002 O O . HIS A 1 122 ? 27.219 -12.565 -4.013 1.00 88.81 122 HIS A O 1
ATOM 1008 N N . ASN A 1 123 ? 28.171 -10.705 -4.834 1.00 89.62 123 ASN A N 1
ATOM 1009 C CA . ASN A 1 123 ? 28.741 -11.332 -6.043 1.00 89.62 123 ASN A CA 1
ATOM 1010 C C . ASN A 1 123 ? 29.482 -12.655 -5.781 1.00 89.62 123 ASN A C 1
ATOM 1012 O O . ASN A 1 123 ? 29.399 -13.600 -6.557 1.00 89.62 123 ASN A O 1
ATOM 1016 N N . ILE A 1 124 ? 30.182 -12.742 -4.649 1.00 90.38 124 ILE A N 1
ATOM 1017 C CA . ILE A 1 124 ? 30.945 -13.928 -4.232 1.00 90.38 124 ILE A CA 1
ATOM 1018 C C . ILE A 1 124 ? 30.013 -15.124 -3.944 1.00 90.38 124 ILE A C 1
ATOM 1020 O O . ILE A 1 124 ? 30.417 -16.280 -4.040 1.00 90.38 124 ILE A O 1
ATOM 1024 N N . ARG A 1 125 ? 28.748 -14.863 -3.594 1.00 91.75 125 ARG A N 1
ATOM 1025 C CA . ARG A 1 125 ? 27.747 -15.876 -3.240 1.00 91.75 125 ARG A CA 1
ATOM 1026 C C . ARG A 1 125 ? 26.887 -16.328 -4.420 1.00 91.75 125 ARG A C 1
ATOM 1028 O O . ARG A 1 125 ? 26.122 -17.270 -4.228 1.00 91.75 125 ARG A O 1
ATOM 1035 N N . ILE A 1 126 ? 27.045 -15.739 -5.611 1.00 90.38 126 ILE A N 1
ATOM 1036 C CA . ILE A 1 126 ? 26.267 -16.094 -6.813 1.00 90.38 126 ILE A CA 1
ATOM 1037 C C . ILE A 1 126 ? 26.239 -17.617 -7.053 1.00 90.38 126 ILE A C 1
ATOM 1039 O O . ILE A 1 126 ? 25.142 -18.155 -7.182 1.00 90.38 126 ILE A O 1
ATOM 1043 N N . PRO A 1 127 ? 27.368 -18.362 -7.002 1.00 90.50 127 PRO A N 1
ATOM 1044 C CA . PRO A 1 127 ? 27.347 -19.805 -7.273 1.00 90.50 127 PRO A CA 1
ATOM 1045 C C . PRO A 1 127 ? 26.599 -20.647 -6.226 1.00 90.50 127 PRO A C 1
ATOM 1047 O O . PRO A 1 127 ? 26.301 -21.811 -6.469 1.00 90.50 127 PRO A O 1
ATOM 1050 N N . ARG A 1 128 ? 26.338 -20.097 -5.033 1.00 92.25 128 ARG A N 1
ATOM 1051 C CA . ARG A 1 128 ? 25.732 -20.816 -3.895 1.00 92.25 128 ARG A CA 1
ATOM 1052 C C . ARG A 1 128 ? 24.304 -20.363 -3.594 1.00 92.25 128 ARG A C 1
ATOM 1054 O O . ARG A 1 128 ? 23.666 -20.916 -2.700 1.00 92.25 128 ARG A O 1
ATOM 1061 N N . HIS A 1 129 ? 23.811 -19.344 -4.288 1.00 91.25 129 HIS A N 1
ATOM 1062 C CA . HIS A 1 129 ? 22.523 -18.736 -4.002 1.00 91.25 129 HIS A CA 1
ATOM 1063 C C . HIS A 1 129 ? 21.374 -19.563 -4.598 1.00 91.25 129 HIS A C 1
ATOM 1065 O O . HIS A 1 129 ? 21.251 -19.682 -5.813 1.00 91.25 129 HIS A O 1
ATOM 1071 N N . LYS A 1 130 ? 20.529 -20.143 -3.737 1.00 93.06 130 LYS A N 1
ATOM 1072 C CA . LYS A 1 130 ? 19.464 -21.077 -4.150 1.00 93.06 130 LYS A CA 1
ATOM 1073 C C . LYS A 1 130 ? 18.066 -20.457 -4.193 1.00 93.06 130 LYS A C 1
ATOM 1075 O O . LYS A 1 130 ? 17.242 -20.895 -4.982 1.00 93.06 130 LYS A O 1
ATOM 1080 N N . THR A 1 131 ? 17.802 -19.443 -3.371 1.00 93.06 131 THR A N 1
ATOM 1081 C CA . THR A 1 131 ? 16.461 -18.863 -3.160 1.00 93.06 131 THR A CA 1
ATOM 1082 C C . THR A 1 131 ? 15.858 -18.235 -4.413 1.00 93.06 131 THR A C 1
ATOM 1084 O O . THR A 1 131 ? 14.658 -18.348 -4.616 1.00 93.06 131 THR A O 1
ATOM 1087 N N . PHE A 1 132 ? 16.675 -17.618 -5.269 1.00 90.62 132 PHE A N 1
ATOM 1088 C CA . PHE A 1 132 ? 16.218 -17.030 -6.538 1.00 90.62 132 PHE A CA 1
ATOM 1089 C C . PHE A 1 132 ? 16.847 -17.705 -7.761 1.00 90.62 132 PHE A C 1
ATOM 1091 O O . PHE A 1 132 ? 17.038 -17.069 -8.799 1.00 90.62 132 PHE A O 1
ATOM 1098 N N . ASN A 1 133 ? 17.213 -18.982 -7.641 1.00 90.06 133 ASN A N 1
ATOM 1099 C CA . ASN A 1 133 ? 17.763 -19.722 -8.770 1.00 90.06 133 ASN A CA 1
ATOM 1100 C C . ASN A 1 133 ? 16.725 -19.802 -9.908 1.00 90.06 133 ASN A C 1
ATOM 1102 O O . ASN A 1 133 ? 15.579 -20.169 -9.667 1.00 90.06 133 ASN A O 1
ATOM 1106 N N . GLY A 1 134 ? 17.112 -19.420 -11.127 1.00 90.31 134 GLY A N 1
ATOM 1107 C CA . GLY A 1 134 ? 16.213 -19.337 -12.289 1.00 90.31 134 GLY A CA 1
ATOM 1108 C C . GLY A 1 134 ? 15.330 -18.082 -12.360 1.00 90.31 134 GLY A C 1
ATOM 1109 O O . GLY A 1 134 ? 14.705 -17.857 -13.390 1.00 90.31 134 GLY A O 1
ATOM 1110 N N . ILE A 1 135 ? 15.305 -17.248 -11.312 1.00 91.81 135 ILE A N 1
ATOM 1111 C CA . ILE A 1 135 ? 14.552 -15.981 -11.279 1.00 91.81 135 ILE A CA 1
ATOM 1112 C C . ILE A 1 135 ? 15.504 -14.791 -11.435 1.00 91.81 135 ILE A C 1
ATOM 1114 O O . ILE A 1 135 ? 15.275 -13.908 -12.256 1.00 91.81 135 ILE A O 1
ATOM 1118 N N . ALA A 1 136 ? 16.580 -14.763 -10.644 1.00 90.56 136 ALA A N 1
ATOM 1119 C CA . ALA A 1 136 ? 17.568 -13.691 -10.677 1.00 90.56 136 ALA A CA 1
ATOM 1120 C C . ALA A 1 136 ? 18.701 -14.006 -11.665 1.00 90.56 136 ALA A C 1
ATOM 1122 O O . ALA A 1 136 ? 19.189 -15.136 -11.728 1.00 90.56 136 ALA A O 1
ATOM 1123 N N . GLN A 1 137 ? 19.149 -12.987 -12.399 1.00 89.12 137 GLN A N 1
ATOM 1124 C CA . GLN A 1 137 ? 20.277 -13.057 -13.331 1.00 89.12 137 GLN A CA 1
ATOM 1125 C C . GLN A 1 137 ? 21.301 -11.963 -13.027 1.00 89.12 137 GLN A C 1
ATOM 1127 O O . GLN A 1 137 ? 21.028 -11.023 -12.281 1.00 89.12 137 GLN A O 1
ATOM 1132 N N . ARG A 1 138 ? 22.499 -12.103 -13.603 1.00 89.31 138 ARG A N 1
ATOM 1133 C CA . ARG A 1 138 ? 23.603 -11.169 -13.384 1.00 89.31 138 ARG A CA 1
ATOM 1134 C C . ARG A 1 138 ? 23.334 -9.847 -14.099 1.00 89.31 138 ARG A C 1
ATOM 1136 O O . ARG A 1 138 ? 23.124 -9.833 -15.311 1.00 89.31 138 ARG A O 1
ATOM 1143 N N . GLY A 1 139 ? 23.384 -8.752 -13.352 1.00 88.38 139 GLY A N 1
ATOM 1144 C CA . GLY A 1 139 ? 23.167 -7.401 -13.858 1.00 88.38 139 GLY A CA 1
ATOM 1145 C C . GLY A 1 139 ? 24.464 -6.601 -13.918 1.00 88.38 139 GLY A C 1
ATOM 1146 O O . GLY A 1 139 ? 25.408 -6.847 -13.163 1.00 88.38 139 GLY A O 1
ATOM 1147 N N . LYS A 1 140 ? 24.523 -5.610 -14.812 1.00 86.56 140 LYS A N 1
ATOM 1148 C CA . LYS A 1 140 ? 25.606 -4.621 -14.846 1.00 86.56 140 LYS A CA 1
ATOM 1149 C C . LYS A 1 140 ? 25.017 -3.227 -14.699 1.00 86.56 140 LYS A C 1
ATOM 1151 O O . LYS A 1 140 ? 24.223 -2.803 -15.531 1.00 86.56 140 LYS A O 1
ATOM 1156 N N . GLY A 1 141 ? 25.423 -2.528 -13.647 1.00 85.38 141 GLY A N 1
ATOM 1157 C CA . GLY A 1 141 ? 25.142 -1.109 -13.458 1.00 85.38 141 GLY A CA 1
ATOM 1158 C C . GLY A 1 141 ? 26.376 -0.253 -13.735 1.00 85.38 141 GLY A C 1
ATOM 1159 O O . GLY A 1 141 ? 27.466 -0.762 -14.010 1.00 85.38 141 GLY A O 1
ATOM 1160 N N . THR A 1 142 ? 26.223 1.061 -13.584 1.00 85.19 142 THR A N 1
ATOM 1161 C CA . THR A 1 142 ? 27.336 2.029 -13.613 1.00 85.19 142 THR A CA 1
ATOM 1162 C C . THR A 1 142 ? 28.404 1.708 -12.565 1.00 85.19 142 THR A C 1
ATOM 1164 O O . THR A 1 142 ? 29.594 1.828 -12.833 1.00 85.19 142 THR A O 1
ATOM 1167 N N . MET A 1 143 ? 27.979 1.204 -11.404 1.00 86.38 143 MET A N 1
ATOM 1168 C CA . MET A 1 143 ? 28.846 0.816 -10.285 1.00 86.38 143 MET A CA 1
ATOM 1169 C C . MET A 1 143 ? 29.444 -0.598 -10.415 1.00 86.38 143 MET A C 1
ATOM 1171 O O . MET A 1 143 ? 30.078 -1.084 -9.480 1.00 86.38 143 MET A O 1
ATOM 1175 N N . GLY A 1 144 ? 29.240 -1.278 -11.548 1.00 87.12 144 GLY A N 1
ATOM 1176 C CA . GLY A 1 144 ? 29.797 -2.601 -11.830 1.00 87.12 144 GLY A CA 1
ATOM 1177 C C . GLY A 1 144 ? 28.769 -3.735 -11.845 1.00 87.12 144 GLY A C 1
ATOM 1178 O O . GLY A 1 144 ? 27.566 -3.522 -11.995 1.00 87.12 144 GLY A O 1
ATOM 1179 N N . TRP A 1 145 ? 29.271 -4.966 -11.746 1.00 87.62 145 TRP A N 1
ATOM 1180 C CA . TRP A 1 145 ? 28.460 -6.185 -11.782 1.00 87.62 145 TRP A CA 1
ATOM 1181 C C . TRP A 1 145 ? 27.785 -6.459 -10.440 1.00 87.62 145 TRP A C 1
ATOM 1183 O O . TRP A 1 145 ? 28.409 -6.257 -9.394 1.00 87.62 145 TRP A O 1
ATOM 1193 N N . PHE A 1 146 ? 26.560 -6.976 -10.479 1.00 85.19 146 PHE A N 1
ATOM 1194 C CA . PHE A 1 146 ? 25.821 -7.458 -9.314 1.00 85.19 146 PHE A CA 1
ATOM 1195 C C . PHE A 1 146 ? 24.995 -8.710 -9.629 1.00 85.19 146 PHE A C 1
ATOM 1197 O O . PHE A 1 146 ? 24.786 -9.005 -10.831 1.00 85.19 146 PHE A O 1
#

Radius of gyration: 19.65 Å; chains: 1; bounding box: 48×40×44 Å

Organism: NCBI:txid1129794

Secondary structure (DSSP, 8-state):
--HHHHHHHHHHHHHHHHHHHHHHHPPP-SS----PPPSS-HHHHHHHHHHHHHTT-S-HHHIIIIIIHHHTTTT-TTPPPHHHHHHHGGGGHHHHHHHHHHHPPPP-S-----------S-GGGGGG--TTTTT----EETTEE-

Foldseek 3Di:
DPPLVVLLVLLVVLCVPPVVVVVVVDDDPVPDPDDDDDLDHLSRLLSLVVVVVVVPDPDSQCCCVPVCVVPVCVVRVSDDDPVVSVVCNVVNPVVNVVSVVVVDDDDPPDDDDPLDDDDPDDPVCVVPDDPCVVNDDWDQDPVGID

Sequence (146 aa):
MSKLVELFCDVDDFCKVFIPQWRKQLLEDGTRKRQKEGQMTTYEIMTIVVSFHMSHYRDFKNYSLGYVSLVYKNASPNLLSYTQFIEVMPRVIVPICAYFTSLKRKPTGHEFIDSTSIKVCHNIRIPRHKTFNGIAQRGKGTMGWF

pLDDT: mean 87.81, std 6.81, range [50.69, 96.25]

InterPro domains:
  IPR025668 Transposase DDE domain [PF13612] (106-146)